Protein AF-A0A7W0JQ15-F1 (afdb_monomer)

Foldseek 3Di:
DPPDDLVNDQFEDEEAEPVCVVVQVSHNAYEYEVHDPVVVVVCVVVVHHYHDPDDDPPPVVPD

Solvent-accessible surface area (backbone atoms only — not comparable to full-atom values): 3943 Å² total; per-residue (Å²): 131,90,81,77,53,73,89,78,48,90,37,76,38,78,36,39,45,60,86,38,46,77,57,37,74,70,30,76,44,35,33,35,41,65,40,37,75,68,39,45,53,50,28,63,75,71,71,40,51,74,43,76,87,68,77,78,79,69,75,79,76,79,114

Nearest PDB structures (foldseek):
  3fvv-assembly1_A  TM=9.219E-01  e=4.033E-04  Bordetella pertussis
  4hgn-assembly1_B  TM=7.323E-01  e=1.072E+00  Bacteroides thetaiotaomicron VPI-5482
  1k1e-assembly5_H  TM=6.448E-01  e=8.742E-01  Haemophilus influenzae Rd KW20
  6ifi-assembly1_A  TM=4.570E-01  e=5.432E-01  Vibrio cholerae
  2frd-assembly1_B  TM=5.000E-01  e=4.468E+00  Rhodospirillum rubrum

pLDDT: mean 90.26, std 12.69, range [47.69, 98.62]

Sequence (63 aa):
SRGRTWDDTITICYGDSINDLPLLERATHPVVTNGDARLIGIAKHRGWQTLQLFAAPDTASAA

Radius of gyration: 15.07 Å; Cα contacts (8 Å, |Δi|>4): 78; chains: 1; bounding box: 38×19×44 Å
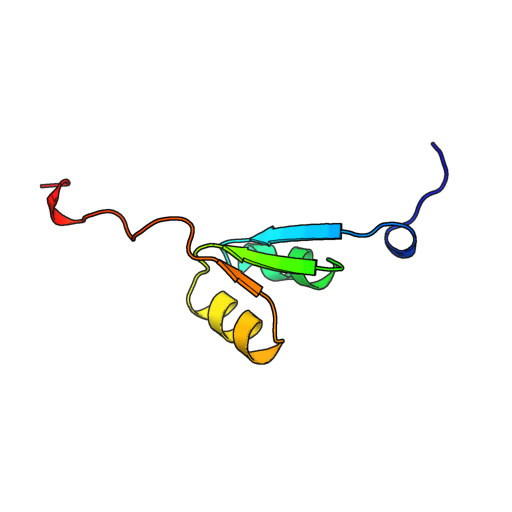
Structure (mmCIF, N/CA/C/O backbone):
data_AF-A0A7W0JQ15-F1
#
_entry.id   AF-A0A7W0JQ15-F1
#
loop_
_atom_site.group_PDB
_atom_site.id
_atom_site.type_symbol
_atom_site.label_atom_id
_atom_site.label_alt_id
_atom_site.label_comp_id
_atom_site.label_asym_id
_atom_site.label_entity_id
_atom_site.label_seq_id
_atom_site.pdbx_PDB_ins_code
_atom_site.Cartn_x
_atom_site.Cartn_y
_atom_site.Cartn_z
_atom_site.occupancy
_atom_site.B_iso_or_equiv
_atom_site.auth_seq_id
_atom_site.auth_comp_id
_atom_site.auth_asym_id
_atom_site.auth_atom_id
_atom_site.pdbx_PDB_model_num
ATOM 1 N N . SER A 1 1 ? 28.372 0.082 -9.726 1.00 64.38 1 SER A N 1
ATOM 2 C CA . SER A 1 1 ? 26.995 -0.341 -9.374 1.00 64.38 1 SER A CA 1
ATOM 3 C C . SER A 1 1 ? 26.493 -1.314 -10.441 1.00 64.38 1 SER A C 1
ATOM 5 O O . SER A 1 1 ? 26.916 -1.199 -11.580 1.00 64.38 1 SER A O 1
ATOM 7 N N . ARG A 1 2 ? 25.662 -2.316 -10.104 1.00 69.38 2 ARG A N 1
ATOM 8 C CA . ARG A 1 2 ? 25.291 -3.441 -11.004 1.00 69.38 2 ARG A CA 1
ATOM 9 C C . ARG A 1 2 ? 24.194 -3.131 -12.052 1.00 69.38 2 ARG A C 1
ATOM 11 O O . ARG A 1 2 ? 23.508 -4.049 -12.473 1.00 69.38 2 ARG A O 1
ATOM 18 N N . GLY A 1 3 ? 24.000 -1.871 -12.448 1.00 79.44 3 GLY A N 1
ATOM 19 C CA . GLY A 1 3 ? 23.098 -1.499 -13.556 1.00 79.44 3 GLY A CA 1
ATOM 20 C C . GLY A 1 3 ? 21.613 -1.872 -13.416 1.00 79.44 3 GLY A C 1
ATOM 21 O O . GLY A 1 3 ? 20.924 -1.881 -14.424 1.00 79.44 3 GLY A O 1
ATOM 22 N N . ARG A 1 4 ? 21.113 -2.195 -12.214 1.00 75.06 4 ARG A N 1
ATOM 23 C CA . ARG A 1 4 ? 19.700 -2.567 -12.026 1.00 75.06 4 ARG A CA 1
ATOM 24 C C . ARG A 1 4 ? 18.789 -1.355 -12.134 1.00 75.06 4 ARG A C 1
ATOM 26 O O . ARG A 1 4 ? 19.073 -0.318 -11.530 1.00 75.06 4 ARG A O 1
ATOM 33 N N . THR A 1 5 ? 17.687 -1.537 -12.844 1.00 79.56 5 THR A N 1
ATOM 34 C CA . THR A 1 5 ? 16.586 -0.582 -12.942 1.00 79.56 5 THR A CA 1
ATOM 35 C C . THR A 1 5 ? 15.448 -0.967 -11.989 1.00 79.56 5 THR A C 1
ATOM 37 O O . THR A 1 5 ? 15.506 -1.991 -11.301 1.00 79.56 5 THR A O 1
ATOM 40 N N . TRP A 1 6 ? 14.413 -0.127 -11.927 1.00 76.69 6 TRP A N 1
ATOM 41 C CA . TRP A 1 6 ? 13.178 -0.440 -11.203 1.00 76.69 6 TRP A CA 1
ATOM 42 C C . TRP A 1 6 ? 12.448 -1.640 -11.813 1.00 76.69 6 TRP A C 1
ATOM 44 O O . TRP A 1 6 ? 11.896 -2.441 -11.068 1.00 76.69 6 TRP A O 1
ATOM 54 N N . ASP A 1 7 ? 12.521 -1.808 -13.135 1.00 81.38 7 ASP A N 1
ATOM 55 C CA . ASP A 1 7 ? 11.885 -2.921 -13.848 1.00 81.38 7 ASP A CA 1
ATOM 56 C C . ASP A 1 7 ? 12.545 -4.273 -13.532 1.00 81.38 7 ASP A C 1
ATOM 58 O O . ASP A 1 7 ? 11.900 -5.318 -13.582 1.00 81.38 7 ASP A O 1
ATOM 62 N N . ASP A 1 8 ? 13.818 -4.258 -13.126 1.00 87.00 8 ASP A N 1
ATOM 63 C CA . ASP A 1 8 ? 14.571 -5.467 -12.770 1.00 87.00 8 ASP A CA 1
ATOM 64 C C . ASP A 1 8 ? 14.380 -5.894 -11.305 1.00 87.00 8 ASP A C 1
ATOM 66 O O . ASP A 1 8 ? 15.042 -6.826 -10.834 1.00 87.00 8 ASP A O 1
ATOM 70 N N . THR A 1 9 ? 13.543 -5.183 -10.542 1.00 87.31 9 THR A N 1
ATOM 71 C CA . THR A 1 9 ? 13.416 -5.377 -9.094 1.00 87.31 9 THR A CA 1
ATOM 72 C C . THR A 1 9 ? 11.956 -5.469 -8.671 1.00 87.31 9 THR A C 1
ATOM 74 O O . THR A 1 9 ? 11.156 -4.578 -8.930 1.00 87.31 9 THR A O 1
ATOM 77 N N . ILE A 1 10 ? 11.620 -6.518 -7.920 1.00 92.94 10 ILE A N 1
ATOM 78 C CA . ILE A 1 10 ? 10.323 -6.605 -7.245 1.00 92.94 10 ILE A CA 1
ATOM 79 C C . ILE A 1 10 ? 10.345 -5.670 -6.037 1.00 92.94 10 ILE A C 1
ATOM 81 O O . ILE A 1 10 ? 11.188 -5.810 -5.148 1.00 92.94 10 ILE A O 1
ATOM 85 N N . THR A 1 11 ? 9.408 -4.728 -5.995 1.00 94.19 11 THR A N 1
ATOM 86 C CA . THR A 1 11 ? 9.307 -3.729 -4.927 1.00 94.19 11 THR A CA 1
ATOM 87 C C . THR A 1 11 ? 8.021 -3.909 -4.134 1.00 94.19 11 THR A C 1
ATOM 89 O O . THR A 1 11 ? 6.930 -4.013 -4.692 1.00 94.19 11 THR A O 1
ATOM 92 N N . ILE A 1 12 ? 8.160 -3.949 -2.809 1.00 97.12 12 ILE A N 1
ATOM 93 C CA . ILE A 1 12 ? 7.039 -3.950 -1.870 1.00 97.12 12 ILE A CA 1
ATOM 94 C C . ILE A 1 12 ? 7.125 -2.645 -1.093 1.00 97.12 12 ILE A C 1
ATOM 96 O O . ILE A 1 12 ? 8.149 -2.366 -0.467 1.00 97.12 12 ILE A O 1
ATOM 100 N N . CYS A 1 13 ? 6.066 -1.847 -1.146 1.00 97.50 13 CYS A N 1
ATOM 101 C CA . CYS A 1 13 ? 6.004 -0.567 -0.451 1.00 97.50 13 CYS A CA 1
ATOM 102 C C . CYS A 1 13 ? 4.788 -0.538 0.467 1.00 97.50 13 CYS A C 1
ATOM 104 O O . CYS A 1 13 ? 3.713 -1.004 0.093 1.00 97.50 13 CYS A O 1
ATOM 106 N N . TYR A 1 14 ? 4.982 0.032 1.653 1.00 98.25 14 TYR A N 1
ATOM 107 C CA . TYR A 1 14 ? 3.953 0.217 2.667 1.00 98.25 14 TYR A CA 1
ATOM 108 C C . TYR A 1 14 ? 3.705 1.716 2.828 1.00 98.25 14 TYR A C 1
ATOM 110 O O . TYR A 1 14 ? 4.674 2.469 2.906 1.00 98.25 14 TYR A O 1
ATOM 118 N N . GLY A 1 15 ? 2.442 2.137 2.853 1.00 98.12 15 GLY A N 1
ATOM 119 C CA . GLY A 1 15 ? 2.069 3.539 3.051 1.00 98.12 15 GLY A CA 1
ATOM 120 C C . GLY A 1 15 ? 0.773 3.677 3.839 1.00 98.12 15 GLY A C 1
ATOM 121 O O . GLY A 1 15 ? -0.148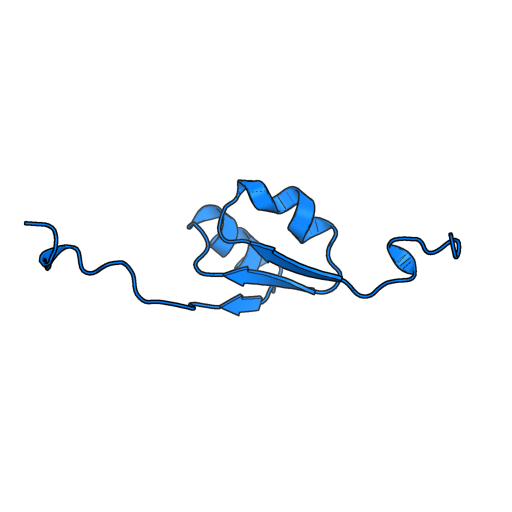 2.872 3.678 1.00 98.12 15 GLY A O 1
ATOM 122 N N . ASP A 1 16 ? 0.711 4.682 4.703 1.00 97.12 16 ASP A N 1
ATOM 123 C CA . ASP A 1 16 ? -0.425 4.963 5.588 1.00 97.12 16 ASP A CA 1
ATOM 124 C C . ASP A 1 16 ? -1.117 6.300 5.268 1.00 97.12 16 ASP A C 1
ATOM 126 O O . ASP A 1 16 ? -2.215 6.580 5.753 1.00 97.12 16 ASP A O 1
ATOM 130 N N . SER A 1 17 ? -0.528 7.102 4.382 1.00 97.56 17 SER A N 1
ATOM 131 C CA . SER A 1 17 ? -1.024 8.423 4.014 1.00 97.56 17 SER A CA 1
ATOM 132 C C . SER A 1 17 ? -1.132 8.581 2.506 1.00 97.56 17 SER A C 1
ATOM 134 O O . SER A 1 17 ? -0.310 8.078 1.743 1.00 97.56 17 SER A O 1
ATOM 136 N N . ILE A 1 18 ? -2.107 9.364 2.044 1.00 97.94 18 ILE A N 1
ATOM 137 C CA . ILE A 1 18 ? -2.246 9.767 0.640 1.00 97.94 18 ILE A CA 1
ATOM 138 C C . ILE A 1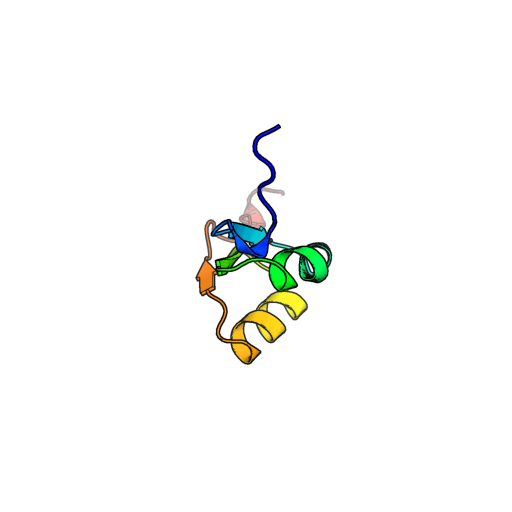 18 ? -0.962 10.389 0.068 1.00 97.94 18 ILE A C 1
ATOM 140 O O . ILE A 1 18 ? -0.743 10.337 -1.142 1.00 97.94 18 ILE A O 1
ATOM 144 N N . ASN A 1 19 ? -0.092 10.927 0.926 1.00 98.00 19 ASN A N 1
ATOM 145 C CA . ASN A 1 19 ? 1.221 11.442 0.542 1.00 98.00 19 ASN A CA 1
ATOM 146 C C . ASN A 1 19 ? 2.122 10.361 -0.083 1.00 98.00 19 ASN A C 1
ATOM 148 O O . ASN A 1 19 ? 2.970 10.685 -0.913 1.00 98.00 19 ASN A O 1
ATOM 152 N N . ASP A 1 20 ? 1.899 9.089 0.253 1.00 97.94 20 ASP A N 1
ATOM 153 C CA . ASP A 1 20 ? 2.657 7.947 -0.261 1.00 97.94 20 ASP A CA 1
ATOM 154 C C . ASP A 1 20 ? 2.144 7.451 -1.617 1.00 97.94 20 ASP A C 1
ATOM 156 O O . ASP A 1 20 ? 2.781 6.606 -2.249 1.00 97.94 20 ASP A O 1
ATOM 160 N N . LEU A 1 21 ? 1.007 7.964 -2.107 1.00 98.25 21 LEU A N 1
ATOM 161 C CA . LEU A 1 21 ? 0.389 7.492 -3.347 1.00 98.25 21 LEU A CA 1
ATOM 162 C C . LEU A 1 21 ? 1.368 7.458 -4.540 1.00 98.25 21 LEU A C 1
ATOM 164 O O . LEU A 1 21 ? 1.428 6.415 -5.193 1.00 98.25 21 LEU A O 1
ATOM 168 N N . PRO A 1 22 ? 2.189 8.497 -4.815 1.00 98.06 22 PRO A N 1
ATOM 169 C CA . PRO A 1 22 ? 3.124 8.455 -5.942 1.00 98.06 22 PRO A CA 1
ATOM 170 C C . PRO A 1 22 ? 4.206 7.371 -5.820 1.00 98.06 22 PRO A C 1
ATOM 172 O O . PRO A 1 22 ? 4.757 6.938 -6.836 1.00 98.06 22 PRO A O 1
ATOM 175 N N . LEU A 1 23 ? 4.545 6.961 -4.593 1.00 97.06 23 LEU A N 1
ATOM 176 C CA . LEU A 1 23 ? 5.474 5.862 -4.331 1.00 97.06 23 LEU A CA 1
ATOM 177 C C . LEU A 1 23 ? 4.772 4.515 -4.521 1.00 97.06 23 LEU A C 1
ATOM 179 O O . LEU A 1 23 ? 5.292 3.653 -5.226 1.00 97.06 23 LEU A O 1
ATOM 183 N N . LEU A 1 24 ? 3.580 4.352 -3.943 1.00 98.12 24 LEU A N 1
ATOM 184 C CA . LEU A 1 24 ? 2.787 3.126 -4.059 1.00 98.12 24 LEU A CA 1
ATOM 185 C C . L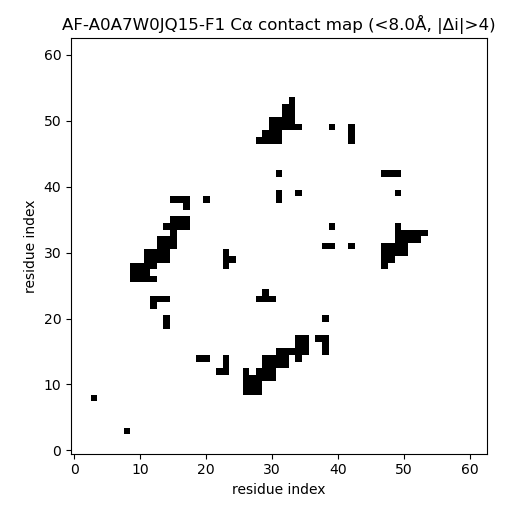EU A 1 24 ? 2.422 2.817 -5.519 1.00 98.12 24 LEU A C 1
ATOM 187 O O . LEU A 1 24 ? 2.444 1.660 -5.922 1.00 98.12 24 LEU A O 1
ATOM 191 N N . GLU A 1 25 ? 2.182 3.841 -6.341 1.00 97.56 25 GLU A N 1
ATOM 192 C CA . GLU A 1 25 ? 1.946 3.695 -7.785 1.00 97.56 25 GLU A CA 1
ATOM 193 C C . GLU A 1 25 ? 3.121 3.102 -8.565 1.00 97.56 25 GLU A C 1
ATOM 195 O O . GLU A 1 25 ? 2.916 2.546 -9.642 1.00 97.56 25 GLU A O 1
ATOM 200 N N . ARG A 1 26 ? 4.345 3.220 -8.044 1.00 95.88 26 ARG A N 1
ATOM 201 C CA . ARG A 1 26 ? 5.558 2.687 -8.678 1.00 95.88 26 ARG A CA 1
ATOM 202 C C . ARG A 1 26 ? 5.936 1.299 -8.169 1.00 95.88 26 ARG A C 1
ATOM 204 O O . ARG A 1 26 ? 6.801 0.662 -8.763 1.00 95.88 26 ARG A O 1
ATOM 211 N N . ALA A 1 27 ? 5.337 0.848 -7.069 1.00 96.12 27 ALA A N 1
ATOM 212 C CA . ALA A 1 27 ? 5.674 -0.425 -6.455 1.00 96.12 27 ALA A CA 1
ATOM 213 C C . ALA A 1 27 ? 5.061 -1.602 -7.226 1.00 96.12 27 ALA A C 1
ATOM 215 O O . ALA A 1 27 ? 3.922 -1.536 -7.681 1.00 96.12 27 ALA A O 1
ATOM 216 N N . THR A 1 28 ? 5.781 -2.722 -7.300 1.00 96.25 28 THR A N 1
ATOM 217 C CA . THR A 1 28 ? 5.248 -3.984 -7.841 1.00 96.25 28 THR A CA 1
ATOM 218 C C . THR A 1 28 ? 4.106 -4.517 -6.967 1.00 96.25 28 THR A C 1
ATOM 220 O O . THR A 1 28 ? 3.111 -5.030 -7.474 1.00 96.25 28 THR A O 1
ATOM 223 N N . HIS A 1 29 ? 4.242 -4.374 -5.646 1.00 97.44 29 HIS A N 1
ATOM 224 C CA . HIS A 1 29 ? 3.271 -4.817 -4.649 1.00 97.44 29 HIS A CA 1
ATOM 225 C C . HIS A 1 29 ? 3.026 -3.712 -3.605 1.00 97.44 29 HIS A C 1
ATOM 227 O O . HIS A 1 29 ? 3.652 -3.714 -2.540 1.00 97.44 29 HIS A O 1
ATOM 233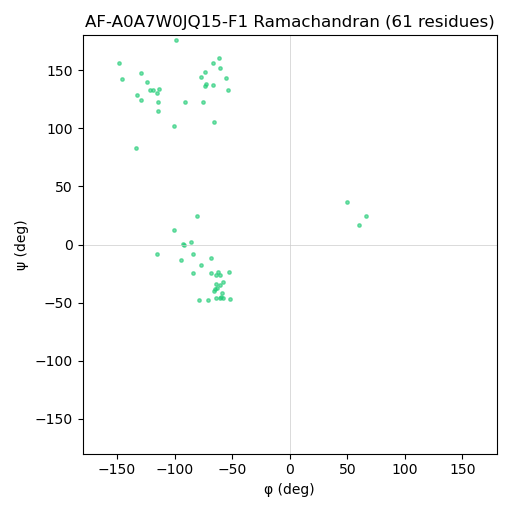 N N . PRO A 1 30 ? 2.144 -2.741 -3.894 1.00 98.56 30 PRO A N 1
ATOM 234 C CA . 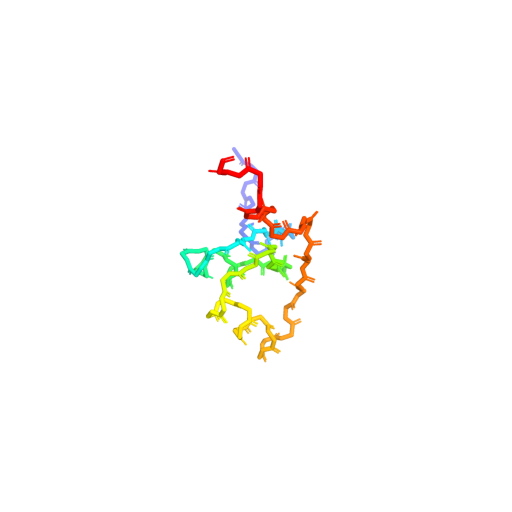PRO A 1 30 ? 1.756 -1.727 -2.923 1.00 98.56 30 PRO A CA 1
ATOM 235 C C . PRO A 1 30 ? 0.853 -2.312 -1.833 1.00 98.56 30 PRO A C 1
ATOM 237 O O . PRO A 1 30 ? -0.078 -3.076 -2.107 1.00 98.56 30 PRO A O 1
ATOM 240 N N . VAL A 1 31 ? 1.108 -1.907 -0.591 1.00 98.62 31 VAL A N 1
ATOM 241 C CA . VAL A 1 31 ? 0.326 -2.283 0.585 1.00 98.62 31 VAL A CA 1
ATOM 242 C C . VAL A 1 31 ? -0.042 -1.024 1.361 1.00 98.62 31 VAL A C 1
ATOM 244 O O . VAL A 1 31 ? 0.822 -0.256 1.771 1.00 98.62 31 VAL A O 1
ATOM 247 N N . VAL A 1 32 ? -1.333 -0.817 1.595 1.00 98.62 32 VAL A N 1
ATOM 248 C CA . VAL A 1 32 ? -1.816 0.287 2.430 1.00 98.62 32 VAL A CA 1
ATOM 249 C C . VAL A 1 32 ? -1.941 -0.186 3.871 1.00 98.62 32 VAL A C 1
ATOM 251 O O . VAL A 1 32 ? -2.653 -1.150 4.145 1.00 98.62 32 VAL A O 1
ATOM 254 N N . THR A 1 33 ? -1.262 0.475 4.802 1.00 98.06 33 THR A N 1
ATOM 255 C CA . THR A 1 33 ? -1.220 0.095 6.222 1.00 98.06 33 THR A CA 1
ATOM 256 C C . THR A 1 33 ? -1.889 1.159 7.071 1.00 98.06 33 THR A C 1
ATOM 258 O O . THR A 1 33 ? -1.373 2.261 7.139 1.00 98.06 33 THR A O 1
ATOM 261 N N . ASN A 1 34 ? -3.012 0.852 7.726 1.00 96.75 34 ASN A N 1
ATOM 262 C CA . ASN A 1 34 ? -3.784 1.830 8.513 1.00 96.75 34 ASN A CA 1
ATOM 263 C C . ASN A 1 34 ? -4.078 3.136 7.737 1.00 96.75 34 ASN A C 1
ATOM 265 O O . ASN A 1 34 ? -4.032 4.223 8.308 1.00 96.75 34 ASN A O 1
ATOM 269 N N . GLY A 1 35 ? -4.325 3.017 6.427 1.00 95.81 35 GLY A N 1
ATOM 270 C CA . GLY A 1 35 ? -4.379 4.155 5.513 1.00 95.81 35 GLY A CA 1
ATOM 271 C C . GLY A 1 35 ? -5.459 5.182 5.850 1.00 95.81 35 GLY A C 1
ATOM 272 O O . GLY A 1 35 ? -6.528 4.831 6.351 1.00 95.81 35 GLY A O 1
ATOM 273 N N . ASP A 1 36 ? -5.237 6.445 5.488 1.00 96.19 36 ASP A N 1
ATOM 274 C CA . ASP A 1 36 ? -6.324 7.424 5.507 1.00 96.19 36 ASP A CA 1
ATOM 275 C C . ASP A 1 36 ? -7.471 7.037 4.549 1.00 96.19 36 ASP A C 1
ATOM 277 O O . ASP A 1 36 ? -7.320 6.239 3.616 1.00 96.19 36 ASP A O 1
ATOM 281 N N . ALA A 1 37 ? -8.656 7.612 4.771 1.00 96.44 37 ALA A N 1
ATOM 282 C CA . ALA A 1 37 ? -9.862 7.251 4.027 1.00 96.4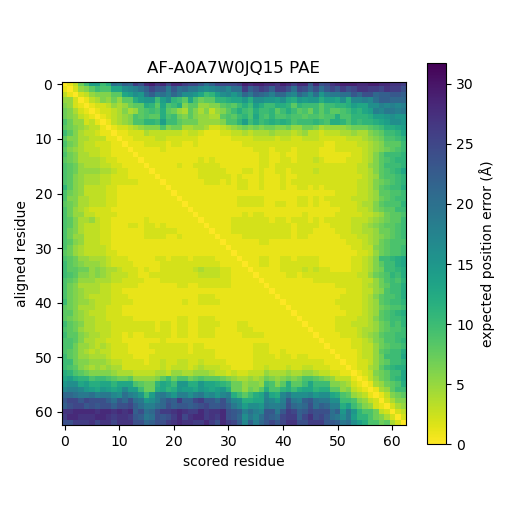4 37 ALA A CA 1
ATOM 283 C C . ALA A 1 37 ? -9.723 7.432 2.503 1.00 96.44 37 ALA A C 1
ATOM 285 O O . ALA A 1 37 ? -10.319 6.666 1.739 1.00 96.44 37 ALA A O 1
ATOM 286 N N . ARG A 1 38 ? -8.937 8.420 2.048 1.00 98.06 38 ARG A N 1
ATOM 287 C CA . ARG A 1 38 ? -8.711 8.659 0.616 1.00 98.06 38 ARG A CA 1
ATOM 288 C C . ARG A 1 38 ? -7.842 7.554 0.037 1.00 98.06 38 ARG A C 1
ATOM 290 O O . ARG A 1 38 ? -8.210 6.970 -0.983 1.00 98.06 38 ARG A O 1
ATOM 297 N N . LEU A 1 39 ? -6.736 7.228 0.703 1.00 98.38 39 LEU A N 1
ATOM 298 C CA . LEU A 1 39 ? -5.832 6.179 0.249 1.00 98.38 39 LEU A CA 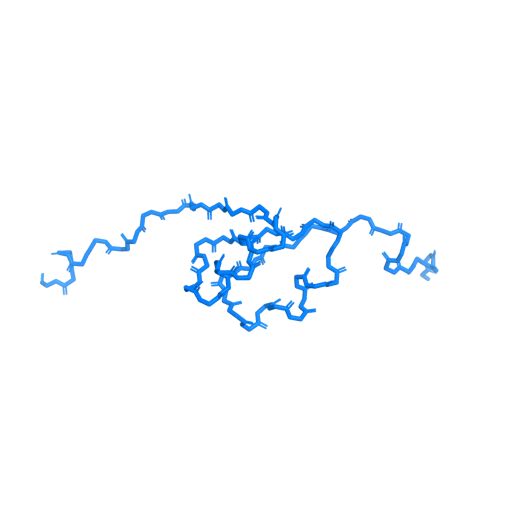1
ATOM 299 C C . LEU A 1 39 ? -6.492 4.790 0.298 1.00 98.38 39 LEU A C 1
ATOM 301 O O . LEU A 1 39 ? -6.356 4.023 -0.655 1.00 98.38 39 LEU A O 1
ATOM 305 N N . ILE A 1 40 ? -7.283 4.485 1.334 1.00 98.12 40 ILE A N 1
ATOM 306 C CA . ILE A 1 40 ? -8.082 3.247 1.406 1.00 98.12 40 ILE A CA 1
ATOM 307 C C . ILE A 1 40 ? -9.055 3.147 0.22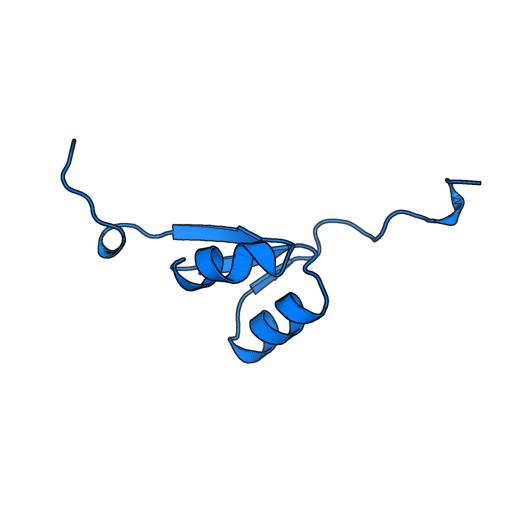4 1.00 98.12 40 ILE A C 1
ATOM 309 O O . ILE A 1 40 ? -9.218 2.068 -0.348 1.00 98.12 40 ILE A O 1
ATOM 313 N N . GLY A 1 41 ? -9.707 4.251 -0.156 1.00 98.38 41 GLY A N 1
ATOM 314 C CA . GLY A 1 41 ? -10.600 4.282 -1.317 1.00 98.38 41 GLY A CA 1
ATOM 315 C C . GLY A 1 41 ? -9.878 3.903 -2.612 1.00 98.38 41 GLY A C 1
ATOM 316 O O . GLY A 1 41 ? -10.364 3.064 -3.372 1.00 98.38 41 GLY A O 1
ATOM 317 N N . ILE A 1 42 ? -8.682 4.458 -2.821 1.00 98.56 42 ILE A N 1
ATOM 318 C CA . ILE A 1 42 ? -7.829 4.137 -3.973 1.00 98.56 42 ILE A CA 1
ATOM 319 C C . ILE A 1 42 ? -7.387 2.673 -3.937 1.00 98.56 42 ILE A C 1
ATOM 321 O O . ILE A 1 42 ? -7.502 1.984 -4.949 1.00 98.56 42 ILE A O 1
ATOM 325 N N . ALA A 1 43 ? -6.933 2.182 -2.782 1.00 98.38 43 ALA A N 1
ATOM 326 C CA . ALA A 1 43 ? -6.493 0.800 -2.626 1.00 98.38 43 ALA A CA 1
ATOM 327 C C . ALA A 1 43 ? -7.603 -0.193 -2.978 1.00 98.38 43 ALA A C 1
ATOM 329 O O . ALA A 1 43 ? -7.383 -1.104 -3.770 1.00 98.38 43 ALA A O 1
ATOM 330 N N . LYS A 1 44 ? -8.825 0.038 -2.481 1.00 98.25 44 LYS A N 1
ATOM 331 C CA . LYS A 1 44 ? -10.000 -0.776 -2.822 1.00 98.25 44 LYS A CA 1
ATOM 332 C C . LYS A 1 44 ? -10.308 -0.738 -4.315 1.00 98.25 44 LYS A C 1
ATOM 334 O O . LYS A 1 44 ? -10.543 -1.783 -4.912 1.00 98.25 44 LYS A O 1
ATOM 339 N N . HIS A 1 45 ? -10.287 0.449 -4.920 1.00 98.50 45 HIS A N 1
ATOM 340 C CA . HIS A 1 45 ? -10.559 0.603 -6.348 1.00 98.50 45 HIS A CA 1
ATOM 341 C C . HIS A 1 45 ? -9.519 -0.111 -7.227 1.00 98.50 45 HIS A C 1
ATOM 343 O O . HIS A 1 45 ? -9.875 -0.688 -8.250 1.00 98.50 45 HIS A O 1
ATOM 349 N N . ARG A 1 46 ? -8.244 -0.099 -6.820 1.00 98.31 46 ARG A N 1
ATOM 350 C CA . ARG A 1 46 ? -7.122 -0.694 -7.564 1.00 98.31 46 ARG A CA 1
ATOM 351 C C . ARG A 1 46 ? -6.800 -2.138 -7.167 1.00 98.31 46 ARG A C 1
ATOM 353 O O . ARG A 1 46 ? -5.864 -2.715 -7.711 1.00 98.31 46 ARG A O 1
ATOM 360 N N . GLY A 1 47 ? -7.546 -2.715 -6.224 1.00 98.25 47 GLY A N 1
ATOM 361 C CA . GLY A 1 47 ? -7.300 -4.063 -5.707 1.00 98.25 47 GLY A CA 1
ATOM 362 C C . GLY A 1 47 ? -5.987 -4.203 -4.928 1.00 98.25 47 GLY A C 1
ATOM 363 O O . GLY A 1 47 ? -5.432 -5.296 -4.861 1.00 98.25 47 GLY A O 1
ATOM 364 N N . TRP A 1 48 ? -5.463 -3.111 -4.368 1.00 98.50 48 TRP A N 1
ATOM 365 C CA . TRP A 1 48 ? -4.257 -3.147 -3.543 1.00 98.50 48 TRP A CA 1
ATOM 366 C C . TRP A 1 48 ? -4.546 -3.757 -2.172 1.00 98.50 48 TRP A C 1
ATOM 368 O O . TRP A 1 48 ? -5.635 -3.597 -1.615 1.00 98.50 48 TRP A O 1
ATOM 378 N N . GLN A 1 49 ? -3.544 -4.430 -1.605 1.00 98.25 49 GLN A N 1
ATOM 379 C CA . GLN A 1 49 ? -3.659 -5.016 -0.275 1.00 98.25 49 GLN A CA 1
ATOM 380 C C . GLN A 1 49 ? -3.792 -3.914 0.781 1.00 98.25 49 GLN A C 1
ATOM 382 O O . GLN A 1 49 ? -3.057 -2.928 0.762 1.00 98.25 49 GLN A O 1
ATOM 387 N N . THR A 1 50 ? -4.690 -4.117 1.744 1.00 98.00 50 THR A N 1
ATOM 388 C CA . THR A 1 50 ? -4.830 -3.257 2.923 1.00 98.00 50 THR A CA 1
ATOM 389 C C . THR A 1 50 ? -4.562 -4.063 4.189 1.00 98.00 50 THR A C 1
ATOM 391 O O . THR A 1 50 ? -5.135 -5.140 4.351 1.00 98.00 50 THR A O 1
ATOM 394 N N . LEU A 1 51 ? -3.744 -3.538 5.098 1.00 97.62 51 LEU A N 1
ATOM 395 C CA . LEU A 1 51 ? -3.462 -4.128 6.405 1.00 97.62 51 LEU A CA 1
ATOM 396 C C . LEU A 1 51 ? -3.836 -3.143 7.515 1.00 97.62 51 LEU A C 1
ATOM 398 O O . LEU A 1 51 ? -3.444 -1.979 7.476 1.00 97.62 51 LEU A O 1
ATOM 402 N N . GLN A 1 52 ? -4.548 -3.623 8.532 1.00 95.44 52 GLN A N 1
ATOM 403 C CA . GLN A 1 52 ? -4.744 -2.891 9.780 1.00 95.44 52 GLN A CA 1
ATOM 404 C C . GLN A 1 52 ? -3.768 -3.467 10.811 1.00 95.44 52 GLN A C 1
ATOM 406 O O . GLN A 1 52 ? -3.980 -4.569 11.313 1.00 95.44 52 GLN A O 1
ATOM 411 N N . LEU A 1 53 ? -2.662 -2.766 11.064 1.00 95.31 53 LEU A N 1
ATOM 412 C CA . LEU A 1 53 ? -1.573 -3.256 11.920 1.00 95.31 53 LEU A CA 1
ATOM 413 C C . LEU A 1 53 ? -1.835 -2.998 13.407 1.00 95.31 53 LEU A C 1
ATOM 415 O O . LEU A 1 53 ? -1.296 -3.697 14.259 1.00 95.31 53 LEU A O 1
ATOM 419 N N . PHE A 1 54 ? -2.652 -1.994 13.716 1.00 91.38 54 PHE A N 1
ATOM 420 C CA . PHE A 1 54 ? -3.027 -1.638 15.078 1.00 91.38 54 PHE A CA 1
ATOM 421 C C . PHE A 1 54 ? -4.442 -1.058 15.114 1.00 91.38 54 PHE A C 1
ATOM 423 O O . PHE A 1 54 ? -4.958 -0.550 14.114 1.00 91.38 54 PHE A O 1
ATOM 430 N N . ALA A 1 55 ? -5.081 -1.148 16.280 1.00 87.00 55 ALA A N 1
ATOM 431 C CA . ALA A 1 55 ? -6.322 -0.433 16.540 1.00 87.00 55 ALA A CA 1
ATOM 432 C C . ALA A 1 55 ? -6.062 1.081 16.571 1.00 87.00 55 ALA A C 1
ATOM 434 O O . ALA A 1 55 ? -4.943 1.522 16.844 1.00 87.00 55 ALA A O 1
ATOM 435 N N . ALA A 1 56 ? -7.099 1.878 16.306 1.00 78.06 56 ALA A N 1
ATOM 436 C CA . ALA A 1 56 ? -7.028 3.308 16.577 1.00 78.06 56 ALA A CA 1
ATOM 437 C C . ALA A 1 56 ? -6.658 3.521 18.059 1.00 78.06 56 ALA A C 1
ATOM 439 O O . ALA A 1 56 ? -7.098 2.730 18.900 1.00 78.06 56 ALA A O 1
ATOM 440 N N . PRO A 1 57 ? -5.843 4.541 18.383 1.00 77.31 57 PRO A N 1
ATOM 441 C CA . PRO A 1 57 ? -5.477 4.813 19.764 1.00 77.31 57 PRO A CA 1
ATOM 442 C C . PRO A 1 57 ? -6.740 4.954 20.616 1.00 77.31 57 PRO A C 1
ATOM 444 O O . PRO A 1 57 ? -7.685 5.646 20.224 1.00 77.31 57 PRO A O 1
ATOM 447 N N . ASP A 1 58 ? -6.748 4.281 21.767 1.00 76.25 58 ASP A N 1
ATOM 448 C CA . ASP A 1 58 ? -7.868 4.347 22.696 1.00 76.25 58 ASP A CA 1
ATOM 449 C C . ASP A 1 58 ? -7.968 5.774 23.238 1.00 76.25 58 ASP A C 1
ATOM 451 O O . ASP A 1 58 ? -7.142 6.238 24.029 1.00 76.25 58 ASP A O 1
ATOM 455 N N . THR A 1 59 ? -8.962 6.509 22.748 1.00 65.94 59 THR A N 1
ATOM 456 C CA . THR A 1 59 ? -9.130 7.934 23.046 1.00 65.94 59 THR A CA 1
ATOM 457 C C . THR A 1 59 ? -9.521 8.152 24.513 1.00 65.94 59 THR A C 1
ATOM 459 O O . THR A 1 59 ? -9.440 9.273 25.006 1.00 65.94 59 THR A O 1
ATOM 462 N N . ALA A 1 60 ? -9.889 7.082 25.233 1.00 63.19 60 ALA A N 1
ATOM 463 C CA . ALA A 1 60 ? -10.238 7.114 26.648 1.00 63.19 60 ALA A CA 1
ATOM 464 C C . ALA A 1 60 ? -9.029 7.218 27.599 1.00 63.19 60 ALA A C 1
ATOM 466 O O . ALA A 1 60 ? -9.212 7.596 28.751 1.00 63.19 60 ALA A O 1
ATOM 467 N N . SER A 1 61 ? -7.801 6.924 27.151 1.00 56.22 61 SER A N 1
ATOM 468 C CA . SER A 1 61 ? -6.601 6.981 28.011 1.00 56.22 61 SER A CA 1
ATOM 469 C C . SER A 1 61 ? -5.872 8.334 27.976 1.00 56.22 61 SER A C 1
ATOM 471 O O . SER A 1 61 ? -4.842 8.487 28.633 1.00 56.22 61 SER A O 1
ATOM 473 N N . ALA A 1 62 ? -6.363 9.296 27.190 1.00 56.41 62 ALA A N 1
ATOM 474 C CA . ALA A 1 62 ? -5.754 10.618 27.021 1.00 56.41 62 ALA A CA 1
ATOM 475 C C . ALA A 1 62 ? -6.439 11.727 27.849 1.00 56.41 62 ALA A C 1
ATOM 477 O O . ALA A 1 62 ? -6.179 12.906 27.603 1.00 56.41 62 ALA A O 1
ATOM 478 N N . ALA A 1 63 ? -7.307 11.356 28.797 1.00 47.69 63 ALA A N 1
ATOM 479 C CA . ALA A 1 63 ? -7.993 12.263 29.719 1.00 47.69 63 ALA A CA 1
ATOM 480 C C . ALA A 1 63 ? -7.509 12.068 31.160 1.00 47.69 63 ALA A C 1
ATOM 482 O O . ALA A 1 63 ? -7.346 10.897 31.571 1.00 47.69 63 ALA A O 1
#

Mean predicted aligned error: 5.99 Å

Secondary structure (DSSP, 8-state):
-----STTS--EEEESSGGGHHHHTT-SEEEEES--HHHHHHHHHHT-EEE--SPPP-GGGG-